Protein AF-A0AAV8WQG8-F1 (afdb_monomer_lite)

Organism: NCBI:txid1586634

Foldseek 3Di:
DPPDDPDDDDADDCPLADDPPFDWPAADPVRFTKGWHWDQDPVPGIDIFIDGRRDPDTPDPDPVDD

pLDDT: mean 80.46, std 15.71, range [43.72, 95.44]

Sequence (66 aa):
MSGQSHYNYYWREYAGEIPFDAVTGGTDVDNKTTYISQVNLNEYGIIPVTIYPGEKICNSKYDGIT

Secondary structure (DSSP, 8-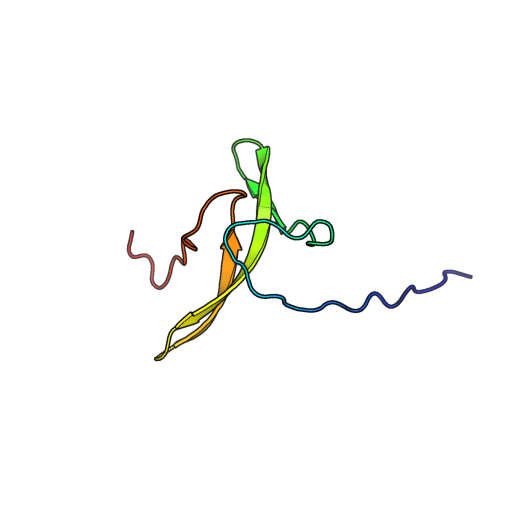state):
--------------SSS--TTPPEEEE-TT--EEEEEEEEETTTEEEEEEE-TT--S-----TT--

InterPro domains:
  IPR006616 DM9 repeat [PF11901] (9-64)

Structure (mmCIF, N/CA/C/O backbone):
data_AF-A0AAV8WQG8-F1
#
_entry.id   AF-A0AAV8WQG8-F1
#
loop_
_atom_site.group_PDB
_atom_site.id
_atom_site.type_symbol
_atom_site.label_atom_id
_atom_site.label_alt_id
_atom_site.label_comp_id
_atom_site.label_asym_id
_atom_site.label_entity_id
_atom_site.label_seq_id
_atom_site.pdbx_PDB_ins_code
_atom_site.Cartn_x
_atom_site.Cartn_y
_atom_site.Cartn_z
_atom_site.occupancy
_atom_site.B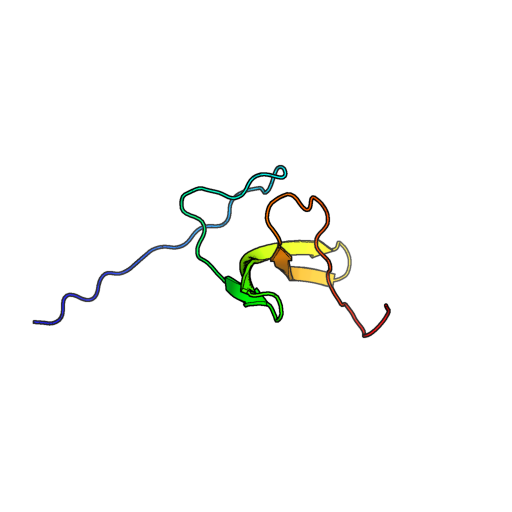_iso_or_equiv
_atom_site.auth_seq_id
_atom_site.auth_comp_id
_atom_site.auth_asym_id
_atom_site.auth_atom_id
_atom_site.pdbx_PDB_model_num
ATOM 1 N N . MET A 1 1 ? 9.474 -13.613 32.338 1.00 43.72 1 MET A N 1
ATOM 2 C CA . MET A 1 1 ? 9.936 -14.208 31.067 1.00 43.72 1 MET A CA 1
ATOM 3 C C . MET A 1 1 ? 9.164 -13.531 29.945 1.00 43.72 1 MET A C 1
ATOM 5 O O . MET A 1 1 ? 7.992 -13.833 29.774 1.00 43.72 1 MET A O 1
ATOM 9 N N . SER A 1 2 ? 9.746 -12.537 29.273 1.00 58.09 2 SER A N 1
ATOM 10 C CA . SER A 1 2 ? 9.118 -11.894 28.112 1.00 58.09 2 SER A CA 1
ATOM 11 C C . SER A 1 2 ? 9.324 -12.800 26.900 1.00 58.09 2 SER A C 1
ATOM 13 O O . SER A 1 2 ? 10.432 -12.877 26.372 1.00 58.09 2 SER A O 1
ATOM 15 N N . GLY A 1 3 ? 8.288 -13.546 26.515 1.00 55.22 3 GLY A N 1
ATOM 16 C CA . GLY A 1 3 ? 8.303 -14.358 25.302 1.00 55.22 3 GLY A CA 1
ATOM 17 C C . GLY A 1 3 ? 8.420 -13.445 24.090 1.00 55.22 3 GLY A C 1
ATOM 18 O O . GLY A 1 3 ? 7.482 -12.724 23.764 1.00 55.22 3 GLY A O 1
ATOM 19 N N . GLN A 1 4 ? 9.587 -13.435 23.457 1.00 57.94 4 GLN A N 1
ATOM 20 C CA . GLN A 1 4 ? 9.811 -12.695 22.228 1.00 57.94 4 GLN A CA 1
ATOM 21 C C . GLN A 1 4 ? 9.142 -13.479 21.092 1.00 57.94 4 GLN A C 1
ATOM 23 O O . GLN A 1 4 ? 9.669 -14.477 20.609 1.00 57.94 4 GLN A O 1
ATOM 28 N N . SER A 1 5 ? 7.928 -13.088 20.713 1.00 64.44 5 SER A N 1
ATOM 29 C CA . SER A 1 5 ? 7.241 -13.634 19.543 1.00 64.44 5 SER A CA 1
ATOM 30 C C . SER A 1 5 ? 7.941 -13.125 18.282 1.00 64.44 5 SER A C 1
ATOM 32 O O . SER A 1 5 ? 7.864 -11.939 17.957 1.00 64.44 5 SER A O 1
ATOM 34 N N . HIS A 1 6 ? 8.652 -14.011 17.587 1.00 71.44 6 HIS A N 1
ATOM 35 C CA . HIS A 1 6 ? 9.208 -13.725 16.268 1.00 71.44 6 HIS A CA 1
ATOM 36 C C . HIS A 1 6 ? 8.067 -13.769 15.249 1.00 71.44 6 HIS A C 1
ATOM 38 O O . HIS A 1 6 ? 7.684 -14.837 14.776 1.00 71.44 6 HIS A O 1
ATOM 44 N N . TYR A 1 7 ? 7.483 -12.611 14.950 1.00 77.38 7 TYR A N 1
ATOM 45 C CA . TYR A 1 7 ? 6.536 -12.489 13.848 1.00 77.38 7 TYR A CA 1
ATOM 46 C C . TYR A 1 7 ? 7.307 -12.490 12.528 1.00 77.38 7 TYR A C 1
ATOM 48 O O . TYR A 1 7 ? 8.199 -11.666 12.322 1.00 77.38 7 TYR A O 1
ATOM 56 N N . ASN A 1 8 ? 6.969 -13.431 11.647 1.00 86.62 8 ASN A N 1
ATOM 57 C CA . ASN A 1 8 ? 7.446 -13.433 10.270 1.00 86.62 8 ASN A CA 1
ATOM 58 C C . ASN A 1 8 ? 6.509 -12.571 9.424 1.00 86.62 8 ASN A C 1
ATOM 60 O O . ASN A 1 8 ? 5.290 -12.665 9.561 1.00 86.62 8 ASN A O 1
ATOM 64 N N . TYR A 1 9 ? 7.084 -11.776 8.527 1.00 90.00 9 TYR A N 1
ATOM 65 C CA . TYR A 1 9 ? 6.342 -10.948 7.58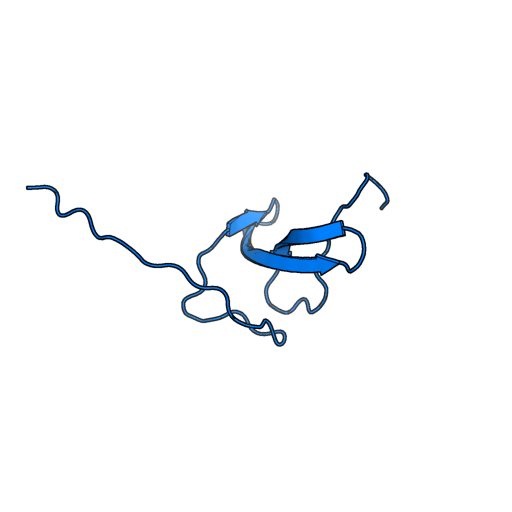2 1.00 90.00 9 TYR A CA 1
ATOM 66 C C . TYR A 1 9 ? 6.605 -11.427 6.160 1.00 90.00 9 TYR A C 1
ATOM 68 O O . TYR A 1 9 ? 7.686 -11.932 5.854 1.00 90.00 9 TYR A O 1
ATOM 76 N N . TYR A 1 10 ? 5.611 -11.265 5.295 1.00 93.31 10 TYR A N 1
ATOM 77 C CA . TYR A 1 10 ? 5.694 -11.644 3.894 1.00 93.31 10 TYR A CA 1
ATOM 78 C C . TYR A 1 10 ? 4.988 -10.604 3.021 1.00 93.31 10 TYR A C 1
ATOM 80 O O . TYR A 1 10 ? 4.115 -9.873 3.487 1.00 93.31 10 TYR A O 1
ATOM 88 N N . TRP A 1 11 ? 5.375 -10.545 1.748 1.00 92.25 11 TRP A N 1
ATOM 89 C CA . TRP A 1 11 ? 4.695 -9.747 0.732 1.00 92.25 11 TRP A CA 1
ATOM 90 C C . TRP A 1 11 ? 3.745 -10.637 -0.065 1.00 92.25 11 TRP A C 1
ATOM 92 O O . TRP A 1 11 ? 4.086 -11.773 -0.394 1.00 92.25 11 TRP A O 1
ATOM 102 N N . ARG A 1 12 ? 2.577 -10.107 -0.426 1.00 90.88 12 ARG A N 1
ATOM 103 C CA . ARG A 1 12 ? 1.645 -10.734 -1.372 1.00 90.88 12 ARG A CA 1
ATOM 104 C C . ARG A 1 12 ? 1.238 -9.744 -2.448 1.00 90.88 12 ARG A C 1
ATOM 106 O O . ARG A 1 12 ? 1.285 -8.536 -2.230 1.00 90.88 12 ARG A O 1
ATOM 113 N N . GLU A 1 13 ? 0.840 -10.273 -3.598 1.00 86.19 13 GLU A N 1
ATOM 114 C CA . GLU A 1 13 ? 0.324 -9.473 -4.703 1.00 86.19 13 GLU A CA 1
ATOM 115 C C . GLU A 1 13 ? -0.921 -8.686 -4.269 1.00 86.19 13 GLU A C 1
ATOM 117 O O . GLU A 1 13 ? -1.785 -9.191 -3.542 1.00 86.19 13 GLU A O 1
ATOM 122 N N . TYR A 1 14 ? -0.999 -7.435 -4.717 1.00 84.75 14 TYR A N 1
ATOM 123 C CA . TYR A 1 14 ? -2.136 -6.562 -4.474 1.00 84.75 14 TYR A CA 1
ATOM 124 C C . TYR A 1 14 ? -3.024 -6.505 -5.718 1.00 84.75 14 TYR A C 1
ATOM 126 O O . TYR A 1 14 ? -2.675 -5.880 -6.715 1.00 84.75 14 TYR A O 1
ATOM 134 N N . ALA A 1 15 ? -4.197 -7.135 -5.640 1.00 82.62 15 ALA A N 1
ATOM 135 C CA . ALA A 1 15 ? -5.177 -7.182 -6.729 1.00 82.62 15 ALA A CA 1
ATOM 136 C C . ALA A 1 15 ? -6.293 -6.118 -6.600 1.00 82.62 15 ALA A C 1
ATOM 138 O O . ALA A 1 15 ? -7.323 -6.210 -7.267 1.00 82.62 15 ALA A O 1
ATOM 139 N N . GLY A 1 16 ? -6.106 -5.109 -5.738 1.00 81.94 16 GLY A N 1
ATOM 140 C CA . GLY A 1 16 ? -7.123 -4.098 -5.410 1.00 81.94 16 GLY A CA 1
ATOM 141 C C . GLY A 1 16 ? -7.883 -4.355 -4.105 1.00 81.94 16 GLY A C 1
ATOM 142 O O . GLY A 1 16 ? -8.732 -3.551 -3.729 1.00 81.94 16 GLY A O 1
ATOM 143 N N . GLU A 1 17 ? -7.566 -5.443 -3.401 1.00 87.19 17 GLU A N 1
ATOM 144 C CA . GLU A 1 17 ? -8.129 -5.776 -2.092 1.00 87.19 17 GLU A CA 1
ATOM 145 C C . GLU A 1 17 ? -7.025 -5.906 -1.046 1.00 87.19 17 GLU A C 1
ATOM 147 O O . GLU A 1 17 ? -5.987 -6.537 -1.280 1.00 87.19 17 GLU A O 1
ATOM 152 N N . ILE A 1 18 ? -7.256 -5.309 0.124 1.00 90.62 18 ILE A N 1
ATOM 153 C CA . ILE A 1 18 ? -6.318 -5.368 1.239 1.00 90.62 18 ILE A CA 1
ATOM 154 C C . ILE A 1 18 ? -6.400 -6.755 1.902 1.00 90.62 18 ILE A C 1
ATOM 156 O O . ILE A 1 18 ? -7.491 -7.189 2.274 1.00 90.62 18 ILE A O 1
ATOM 160 N N . PRO A 1 19 ? -5.266 -7.457 2.072 1.00 91.12 19 PRO A N 1
ATOM 161 C CA . PRO A 1 19 ? -5.189 -8.686 2.860 1.00 91.12 19 PRO A CA 1
ATOM 162 C C . PRO A 1 19 ? -5.780 -8.507 4.263 1.00 91.12 19 PRO A C 1
ATOM 164 O O . PRO A 1 19 ? -5.472 -7.522 4.927 1.00 91.12 19 PRO A O 1
ATOM 167 N N . PHE A 1 20 ? -6.555 -9.472 4.767 1.00 92.06 20 PHE A N 1
ATOM 168 C CA . PHE A 1 20 ? -7.084 -9.392 6.140 1.00 92.06 20 PHE A CA 1
ATOM 169 C C . PHE A 1 20 ? -5.973 -9.372 7.206 1.00 92.06 20 PHE A C 1
ATOM 171 O O . PHE A 1 20 ? -6.178 -8.874 8.308 1.00 92.06 20 PHE A O 1
ATOM 178 N N . ASP A 1 21 ? -4.811 -9.931 6.873 1.00 92.38 21 ASP A N 1
ATOM 179 C CA . ASP A 1 21 ? -3.613 -10.016 7.700 1.00 92.38 21 ASP A CA 1
ATOM 180 C C . ASP A 1 21 ? -2.563 -8.954 7.339 1.00 92.38 21 ASP A C 1
ATOM 182 O O . ASP A 1 21 ? -1.429 -9.010 7.818 1.00 92.38 21 ASP A O 1
ATOM 186 N N . ALA A 1 22 ? -2.922 -7.973 6.503 1.00 93.06 22 ALA A N 1
ATOM 187 C CA . ALA A 1 22 ? -2.031 -6.872 6.181 1.00 93.06 22 ALA A CA 1
ATOM 188 C C . ALA A 1 22 ? -1.724 -6.053 7.435 1.00 93.06 22 ALA A C 1
ATOM 190 O O . ALA A 1 22 ? -2.616 -5.631 8.174 1.00 93.06 22 ALA A O 1
ATOM 191 N N . VAL A 1 23 ? -0.442 -5.765 7.629 1.00 93.56 23 VAL A N 1
ATOM 192 C CA . VAL A 1 23 ? 0.007 -4.871 8.692 1.00 93.56 23 VAL A CA 1
ATOM 193 C C . VAL A 1 23 ? -0.359 -3.435 8.320 1.00 93.56 23 VAL A C 1
ATOM 195 O O . VAL A 1 23 ? -0.041 -2.966 7.225 1.00 93.56 23 VAL A O 1
ATOM 198 N N . THR A 1 24 ? -1.006 -2.723 9.241 1.00 94.81 24 THR A N 1
ATOM 199 C CA . THR A 1 24 ? -1.310 -1.298 9.077 1.00 94.81 24 THR A CA 1
ATOM 200 C C . THR A 1 24 ? -0.018 -0.484 9.028 1.00 94.81 24 THR A C 1
ATOM 202 O O . THR A 1 24 ? 0.813 -0.594 9.930 1.00 94.81 24 THR A O 1
ATOM 205 N N . GLY A 1 25 ? 0.132 0.356 8.004 1.00 93.00 25 GLY A N 1
ATOM 206 C CA . GLY A 1 25 ? 1.253 1.291 7.865 1.00 93.00 25 GLY A CA 1
ATOM 207 C C . GLY A 1 25 ? 1.067 2.579 8.671 1.00 93.00 25 GLY A C 1
ATOM 208 O O . GLY A 1 25 ? 2.048 3.232 9.017 1.00 93.00 25 GLY A O 1
ATOM 209 N N . GLY A 1 26 ? -0.180 2.925 8.997 1.00 94.25 26 GLY A N 1
ATOM 210 C CA . GLY A 1 26 ? -0.529 4.087 9.805 1.00 94.25 26 GLY A CA 1
ATOM 211 C C . GLY A 1 26 ? -1.911 4.634 9.459 1.00 94.25 26 GLY A C 1
ATOM 212 O O . GLY A 1 26 ? -2.781 3.914 8.963 1.00 94.25 26 GLY A O 1
ATOM 213 N N . THR A 1 27 ? -2.094 5.922 9.726 1.00 95.44 27 THR A N 1
ATOM 214 C CA . THR A 1 27 ? -3.272 6.703 9.340 1.00 95.44 27 THR A CA 1
ATOM 215 C C . THR A 1 27 ? -2.836 8.026 8.727 1.00 95.44 27 THR A C 1
ATOM 217 O O . THR A 1 27 ? -1.843 8.607 9.168 1.00 95.44 27 THR A O 1
ATOM 220 N N . ASP A 1 28 ? -3.565 8.505 7.722 1.00 91.19 28 ASP A N 1
ATOM 221 C CA . ASP A 1 28 ? -3.329 9.827 7.134 1.00 91.19 28 ASP A CA 1
ATOM 222 C C . ASP A 1 28 ? -4.002 10.965 7.931 1.00 91.19 28 ASP A C 1
ATOM 224 O O . ASP A 1 28 ? -4.557 10.754 9.012 1.00 91.19 28 ASP A O 1
ATOM 228 N N . VAL A 1 29 ? -3.948 12.190 7.394 1.00 93.94 29 VAL A N 1
ATOM 229 C CA . VAL A 1 29 ? -4.525 13.396 8.019 1.00 93.94 29 VAL A CA 1
ATOM 230 C C . VAL A 1 29 ? -6.054 13.368 8.138 1.00 93.94 29 VAL A C 1
ATOM 232 O O . VAL A 1 29 ? -6.602 14.062 8.991 1.00 93.94 29 VAL A O 1
ATOM 235 N N . ASP A 1 30 ? -6.733 12.544 7.334 1.00 94.25 30 ASP A N 1
ATOM 236 C CA . ASP A 1 30 ? -8.183 12.327 7.384 1.00 94.25 30 ASP A CA 1
ATOM 237 C C . ASP A 1 30 ? -8.554 11.144 8.305 1.00 94.25 30 ASP A C 1
ATOM 239 O O . ASP A 1 30 ? -9.716 10.737 8.358 1.00 94.25 30 ASP A O 1
ATOM 243 N N . ASN A 1 31 ? -7.583 10.572 9.031 1.00 94.00 31 ASN A N 1
ATOM 244 C CA . ASN A 1 31 ? -7.700 9.333 9.810 1.00 94.00 31 ASN A CA 1
ATOM 245 C C . ASN A 1 31 ? -8.038 8.085 8.973 1.00 94.00 31 ASN A C 1
ATOM 247 O O . ASN A 1 31 ? -8.575 7.107 9.503 1.00 94.00 31 ASN A O 1
ATOM 251 N N . LYS A 1 32 ? -7.714 8.072 7.676 1.00 93.12 32 LYS A N 1
ATOM 252 C CA . LYS A 1 32 ? -7.865 6.870 6.847 1.00 93.12 32 LYS A CA 1
ATOM 253 C C . LYS A 1 32 ? -6.696 5.927 7.094 1.00 93.12 32 LYS A C 1
ATOM 255 O O . LYS A 1 32 ? -5.540 6.345 7.051 1.00 93.12 32 LYS A O 1
ATOM 260 N N . THR A 1 33 ? -6.991 4.651 7.333 1.00 93.56 33 THR A N 1
ATOM 261 C CA . THR A 1 33 ? -5.969 3.607 7.485 1.00 93.56 33 THR A CA 1
ATOM 262 C C . THR A 1 33 ? -5.196 3.412 6.187 1.00 93.56 33 THR A C 1
ATOM 264 O O . THR A 1 33 ? -5.786 3.283 5.113 1.00 93.56 33 THR A O 1
ATOM 267 N N . THR A 1 34 ? -3.876 3.333 6.307 1.00 93.88 34 THR A N 1
ATOM 268 C CA . THR A 1 34 ? -2.960 3.076 5.198 1.00 93.88 34 THR A CA 1
ATOM 269 C C . THR A 1 34 ? -2.193 1.775 5.405 1.00 93.88 34 THR A C 1
ATOM 271 O O . THR A 1 34 ? -2.066 1.273 6.526 1.00 93.88 34 THR A O 1
ATOM 274 N N . TYR A 1 35 ? -1.666 1.219 4.314 1.00 93.75 35 TYR A N 1
ATOM 275 C CA . TYR A 1 35 ? -0.886 -0.020 4.324 1.00 93.75 35 TYR A CA 1
ATOM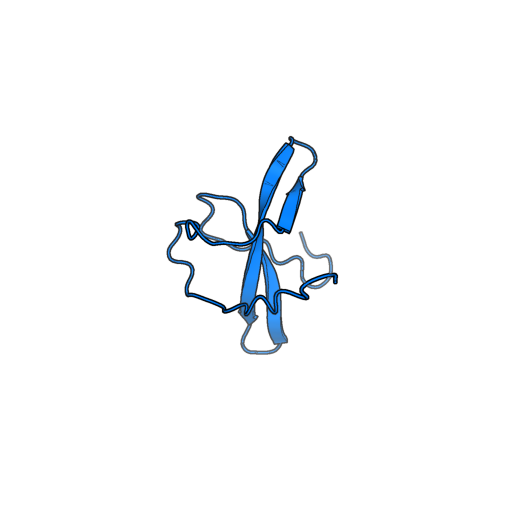 276 C C . TYR A 1 35 ? 0.423 0.144 3.562 1.00 93.75 35 TYR A C 1
ATOM 278 O O . TYR A 1 35 ? 0.571 1.037 2.724 1.00 93.75 35 TYR A O 1
ATOM 286 N N . ILE A 1 36 ? 1.369 -0.741 3.864 1.00 93.00 36 ILE A N 1
ATOM 287 C CA . ILE A 1 36 ? 2.685 -0.770 3.234 1.00 93.00 36 ILE A CA 1
ATOM 288 C C . ILE A 1 36 ? 2.616 -1.711 2.031 1.00 93.00 36 ILE A C 1
ATOM 290 O O . ILE A 1 36 ? 2.192 -2.858 2.153 1.00 93.00 36 ILE A O 1
ATOM 294 N N . SER A 1 37 ? 3.048 -1.227 0.874 1.00 91.12 37 SER A N 1
ATOM 295 C CA . SER A 1 37 ? 3.203 -2.011 -0.349 1.00 91.12 37 SER A CA 1
ATOM 296 C C . SER A 1 37 ? 4.572 -1.734 -0.968 1.00 91.12 37 SER A C 1
ATOM 298 O O . SER A 1 37 ? 5.345 -0.911 -0.473 1.00 91.12 37 SER A O 1
ATOM 300 N N . GLN A 1 38 ? 4.872 -2.416 -2.062 1.00 90.12 38 GLN A N 1
ATOM 301 C CA . GLN A 1 38 ? 6.050 -2.172 -2.874 1.00 90.12 38 GLN A CA 1
ATOM 302 C C . GLN A 1 38 ? 5.678 -2.233 -4.356 1.00 90.12 38 GLN A C 1
ATOM 304 O O . GLN A 1 38 ? 4.846 -3.044 -4.762 1.00 90.12 38 GLN A O 1
ATOM 309 N N . VAL A 1 39 ? 6.304 -1.385 -5.167 1.00 86.88 39 VAL A N 1
ATOM 310 C CA . VAL A 1 39 ? 6.161 -1.385 -6.627 1.00 86.88 39 VAL A CA 1
ATOM 311 C C . VAL A 1 39 ? 7.527 -1.595 -7.261 1.00 86.88 39 VAL A C 1
ATOM 313 O O . VAL A 1 39 ? 8.512 -1.013 -6.814 1.00 86.88 39 VAL A O 1
ATOM 316 N N . ASN A 1 40 ? 7.599 -2.441 -8.287 1.00 86.56 40 ASN A N 1
ATOM 317 C CA . ASN A 1 40 ? 8.804 -2.578 -9.094 1.00 86.56 40 ASN A CA 1
ATOM 318 C C . ASN A 1 40 ? 8.725 -1.606 -10.274 1.00 86.56 40 ASN A C 1
ATOM 320 O O . ASN A 1 40 ? 7.894 -1.781 -11.166 1.00 86.56 40 ASN A O 1
ATOM 324 N N . LEU A 1 41 ? 9.574 -0.583 -10.263 1.00 85.56 41 LEU A N 1
ATOM 325 C CA . LEU A 1 41 ? 9.760 0.325 -11.385 1.00 85.56 41 LEU A CA 1
ATOM 326 C C . LEU A 1 41 ? 11.025 -0.105 -12.123 1.00 85.56 41 LEU A C 1
ATOM 328 O O . LEU A 1 41 ? 12.112 -0.007 -11.568 1.00 85.56 41 LEU A O 1
ATOM 332 N N . ASN A 1 42 ? 10.886 -0.569 -13.365 1.00 82.06 42 ASN A N 1
ATOM 333 C CA . ASN A 1 42 ? 11.949 -1.228 -14.139 1.00 82.06 42 ASN A CA 1
ATOM 334 C C . ASN A 1 42 ? 13.356 -0.616 -13.982 1.00 82.06 42 ASN A C 1
ATOM 336 O O . ASN A 1 42 ? 14.309 -1.346 -13.731 1.00 82.06 42 ASN A O 1
ATOM 340 N N . GLU A 1 43 ? 13.490 0.706 -14.118 1.00 89.12 43 GLU A N 1
ATOM 341 C CA . GLU A 1 43 ? 14.788 1.402 -14.081 1.00 89.12 43 GLU A CA 1
ATOM 342 C C . GLU A 1 43 ? 15.246 1.797 -12.665 1.00 89.12 43 GLU A C 1
ATOM 344 O O . GLU A 1 43 ? 16.407 2.149 -12.468 1.00 89.12 43 GLU A O 1
ATOM 349 N N . TYR A 1 44 ? 14.359 1.711 -11.670 1.00 84.62 44 TYR A N 1
ATOM 350 C CA . TYR A 1 44 ? 14.582 2.208 -10.306 1.00 84.62 44 TYR A CA 1
ATOM 351 C C . TYR A 1 44 ? 14.518 1.114 -9.230 1.00 84.62 44 TYR A C 1
ATOM 353 O O . TYR A 1 44 ? 14.877 1.353 -8.078 1.00 84.62 44 TYR A O 1
ATOM 361 N N . GLY A 1 45 ? 14.086 -0.093 -9.598 1.00 89.44 45 GLY A N 1
ATOM 362 C CA . GLY A 1 45 ? 13.938 -1.233 -8.705 1.00 89.44 45 GLY A CA 1
ATOM 363 C C . GLY A 1 45 ? 12.664 -1.189 -7.861 1.00 89.44 45 GLY A C 1
ATOM 364 O O . G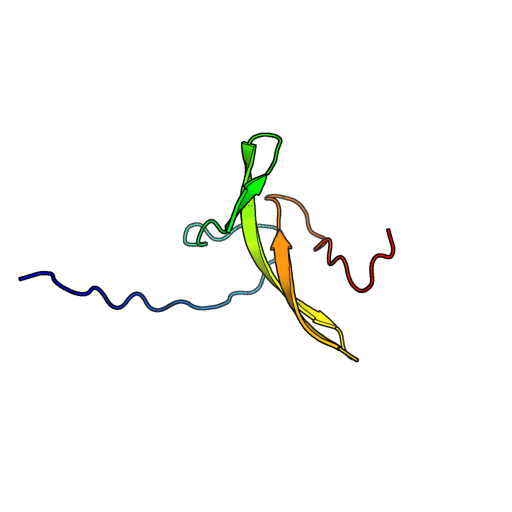LY A 1 45 ? 11.640 -0.625 -8.248 1.00 89.44 45 GLY A O 1
ATOM 365 N N . ILE A 1 46 ? 12.723 -1.848 -6.702 1.00 90.00 46 ILE A N 1
ATOM 366 C CA . ILE A 1 46 ? 11.590 -1.988 -5.785 1.00 90.00 46 ILE A CA 1
ATOM 367 C C . ILE A 1 46 ? 11.526 -0.778 -4.855 1.00 90.00 46 ILE A C 1
ATOM 369 O O . ILE A 1 46 ? 12.456 -0.526 -4.088 1.00 90.00 46 ILE A O 1
ATOM 373 N N . ILE A 1 47 ? 10.401 -0.068 -4.887 1.00 89.62 47 ILE A N 1
ATOM 374 C CA . ILE A 1 47 ? 10.154 1.122 -4.075 1.00 89.62 47 ILE A CA 1
ATOM 375 C C . ILE A 1 47 ? 9.003 0.843 -3.103 1.00 89.62 47 ILE A C 1
ATOM 377 O O . ILE A 1 47 ? 7.917 0.462 -3.551 1.00 89.62 47 ILE A O 1
ATOM 381 N N . PRO A 1 48 ? 9.198 1.043 -1.786 1.00 90.38 48 PRO A N 1
ATOM 382 C CA . PRO A 1 48 ? 8.111 1.016 -0.816 1.00 90.38 48 PRO A CA 1
ATOM 383 C C . PRO A 1 48 ? 7.107 2.140 -1.084 1.00 90.38 48 PRO A C 1
ATOM 385 O O . PRO A 1 48 ? 7.487 3.290 -1.304 1.00 90.38 48 PRO A O 1
ATOM 388 N N . VAL A 1 49 ? 5.820 1.821 -1.035 1.00 89.00 49 VAL A N 1
ATOM 389 C CA . VAL A 1 49 ? 4.725 2.764 -1.293 1.00 89.00 49 VAL A CA 1
ATOM 390 C C . VAL A 1 49 ? 3.615 2.598 -0.266 1.00 89.00 49 VAL A C 1
ATOM 392 O O . VAL A 1 49 ? 3.480 1.559 0.379 1.00 89.00 49 VAL A O 1
ATOM 395 N N . THR A 1 50 ? 2.810 3.646 -0.122 1.00 90.75 50 THR A N 1
ATOM 396 C CA . THR A 1 50 ? 1.601 3.628 0.706 1.00 90.75 50 THR A CA 1
ATOM 397 C C . THR A 1 50 ? 0.404 3.284 -0.170 1.00 90.75 50 THR A C 1
ATOM 399 O O . THR A 1 50 ? 0.283 3.826 -1.269 1.00 90.75 50 THR A O 1
ATOM 402 N N . ILE A 1 51 ? -0.476 2.403 0.305 1.00 88.12 51 ILE A N 1
ATOM 403 C CA . ILE A 1 51 ? -1.748 2.111 -0.367 1.00 88.12 51 ILE A CA 1
ATOM 404 C C . ILE A 1 51 ? -2.928 2.473 0.528 1.00 88.12 51 ILE A C 1
ATOM 406 O O . ILE A 1 51 ? -2.892 2.274 1.748 1.00 88.12 51 ILE A O 1
ATOM 410 N N . TYR A 1 52 ? -3.981 2.963 -0.115 1.00 88.06 52 TYR A N 1
ATOM 411 C CA . TYR A 1 52 ? -5.299 3.155 0.468 1.00 88.06 52 TYR A CA 1
ATOM 412 C C . TYR A 1 52 ? -6.216 2.000 0.045 1.00 88.06 52 TYR A C 1
ATOM 414 O O . TYR A 1 52 ? -6.155 1.569 -1.112 1.00 88.06 52 TYR A O 1
ATOM 422 N N . PRO A 1 53 ? -7.081 1.486 0.938 1.00 82.50 53 PRO A N 1
ATOM 423 C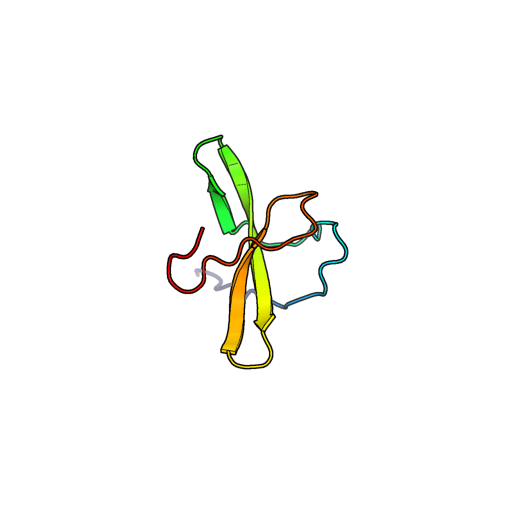 CA . PRO A 1 53 ? -8.078 0.490 0.564 1.00 82.50 53 PRO A CA 1
ATOM 424 C C . PRO A 1 53 ? -8.914 0.937 -0.641 1.00 82.50 53 PRO A C 1
ATOM 426 O O . PRO A 1 53 ? -9.485 2.026 -0.635 1.00 82.50 53 PRO A O 1
ATOM 429 N N . GLY A 1 54 ? -9.005 0.087 -1.665 1.00 75.69 54 GLY A N 1
ATOM 430 C CA . GLY A 1 54 ? -9.800 0.349 -2.868 1.00 75.69 54 GLY A CA 1
ATOM 431 C C . GLY A 1 54 ? -9.101 1.191 -3.941 1.00 75.69 54 GLY A C 1
ATOM 432 O O . GLY A 1 54 ? -9.600 1.263 -5.066 1.00 75.69 54 GLY A O 1
ATOM 433 N N . GLU A 1 55 ? -7.930 1.769 -3.663 1.00 73.50 55 GLU A N 1
ATOM 434 C CA . GLU A 1 55 ? -7.110 2.394 -4.702 1.00 73.50 55 GLU A CA 1
ATOM 435 C C . GLU A 1 55 ? -6.275 1.330 -5.418 1.00 73.50 55 GLU A C 1
ATOM 437 O O . GLU A 1 55 ? -5.556 0.559 -4.787 1.00 73.50 55 GLU A O 1
ATOM 442 N N . LYS A 1 56 ? -6.366 1.268 -6.752 1.00 63.97 56 LYS A N 1
ATOM 443 C CA . LYS A 1 56 ? -5.576 0.332 -7.578 1.00 63.97 56 LYS A CA 1
ATOM 444 C C . LYS A 1 56 ? -4.192 0.866 -7.950 1.00 63.97 56 LYS A C 1
ATOM 446 O O . LYS A 1 56 ? -3.399 0.130 -8.528 1.00 63.97 56 LYS A O 1
ATOM 451 N N . ILE A 1 57 ? -3.931 2.143 -7.683 1.00 60.25 57 ILE A N 1
ATOM 452 C CA . ILE A 1 57 ? -2.749 2.851 -8.168 1.00 60.25 57 ILE A CA 1
ATOM 453 C C . ILE A 1 57 ? -1.960 3.333 -6.959 1.00 60.25 57 ILE A C 1
ATOM 455 O O . ILE A 1 57 ? -2.471 4.075 -6.126 1.00 60.25 57 ILE A O 1
ATOM 459 N N . CYS A 1 58 ? -0.712 2.894 -6.860 1.00 56.53 58 CYS A N 1
ATOM 460 C CA . CYS A 1 58 ? 0.213 3.356 -5.842 1.00 56.53 58 CYS A CA 1
ATOM 461 C C . CYS A 1 58 ? 0.637 4.787 -6.191 1.00 56.53 58 CYS A C 1
ATOM 463 O O . CYS A 1 58 ? 1.294 4.993 -7.211 1.00 56.53 58 CYS A O 1
ATOM 465 N N . ASN A 1 59 ? 0.322 5.771 -5.350 1.00 54.53 59 ASN A N 1
ATOM 466 C CA . ASN A 1 59 ? 0.916 7.101 -5.479 1.00 54.53 59 ASN A CA 1
ATOM 467 C C . ASN A 1 59 ? 2.373 7.047 -4.995 1.00 54.53 59 ASN A C 1
ATOM 469 O O . ASN A 1 59 ? 2.685 7.380 -3.852 1.00 54.53 59 ASN A O 1
ATOM 473 N N . SER A 1 60 ? 3.288 6.591 -5.850 1.00 53.03 60 SER A N 1
ATOM 474 C CA . SER A 1 60 ? 4.720 6.740 -5.602 1.00 53.03 60 SER A CA 1
ATOM 475 C C . SER A 1 60 ? 5.128 8.173 -5.937 1.00 53.03 60 SER A C 1
ATOM 477 O O . SER A 1 60 ? 5.236 8.526 -7.110 1.00 53.03 60 SER A O 1
ATOM 479 N N . LYS A 1 61 ? 5.378 9.006 -4.920 1.00 55.91 61 LYS A N 1
ATOM 480 C CA . LYS A 1 61 ? 6.094 10.273 -5.117 1.00 55.91 61 LYS A CA 1
ATOM 481 C C . LYS A 1 61 ? 7.574 9.957 -5.321 1.00 55.91 61 LYS A C 1
ATOM 483 O O . LYS A 1 61 ? 8.324 9.855 -4.354 1.00 55.91 61 LYS A O 1
ATOM 488 N N . TYR A 1 62 ? 7.978 9.769 -6.570 1.00 48.84 62 TYR A N 1
ATOM 489 C CA . TYR A 1 62 ? 9.386 9.742 -6.947 1.00 48.84 62 TYR A CA 1
ATOM 490 C C . TYR A 1 62 ? 9.777 11.139 -7.453 1.00 48.84 62 TYR A C 1
ATOM 492 O O . TYR A 1 62 ? 9.078 11.712 -8.283 1.00 48.84 62 TYR A O 1
ATOM 500 N N . ASP A 1 63 ? 10.853 11.702 -6.901 1.00 53.94 63 ASP A N 1
ATOM 501 C CA . ASP A 1 63 ? 11.491 12.952 -7.357 1.00 53.94 63 ASP A CA 1
ATOM 502 C C . ASP A 1 63 ? 10.656 14.253 -7.290 1.00 53.94 63 ASP A C 1
ATOM 504 O O . ASP A 1 63 ? 10.875 15.203 -8.032 1.00 53.94 63 ASP A O 1
ATOM 508 N N . GLY A 1 64 ? 9.673 14.337 -6.386 1.00 49.88 64 GLY A N 1
ATOM 509 C CA . GLY A 1 64 ? 8.940 15.591 -6.146 1.00 49.88 64 GLY A CA 1
ATOM 510 C C . GLY A 1 64 ? 8.029 16.058 -7.290 1.00 49.88 64 GLY A C 1
ATOM 511 O O . GLY A 1 64 ? 7.440 17.131 -7.180 1.00 49.88 64 GLY A O 1
ATOM 512 N N . ILE A 1 65 ? 7.851 15.261 -8.344 1.00 47.69 65 ILE A N 1
ATOM 513 C CA . ILE A 1 65 ? 6.909 15.562 -9.424 1.00 47.69 65 ILE A CA 1
ATOM 514 C C . ILE A 1 65 ? 5.513 15.101 -8.986 1.00 47.69 65 ILE A C 1
ATOM 516 O O . ILE A 1 65 ? 5.244 13.913 -8.808 1.00 47.69 65 ILE A O 1
ATOM 520 N N . THR A 1 66 ? 4.636 16.073 -8.738 1.00 48.00 66 THR A N 1
ATOM 521 C CA . THR A 1 66 ? 3.172 15.935 -8.700 1.00 48.00 66 THR A CA 1
ATOM 522 C C . THR A 1 66 ? 2.598 16.991 -9.630 1.00 48.00 66 THR A C 1
ATOM 524 O O . THR A 1 66 ? 3.157 18.110 -9.624 1.00 48.00 66 THR A O 1
#

Radius of gyration: 14.42 Å; chains: 1; bounding box: 25×30×45 Å